Protein AF-A0A2U1WTH3-F1 (afdb_monomer)

Foldseek 3Di:
DPLVVVLVVVLVVLCVVPNPCSLVVLVVQLVVCVVVVNVVSNVSSVVSSVVNVVVVVVVVPDPDDDDD

Structure (mmCIF, N/CA/C/O backbone):
data_AF-A0A2U1WTH3-F1
#
_entry.id   AF-A0A2U1WTH3-F1
#
loop_
_atom_site.group_PDB
_atom_site.id
_atom_site.type_symbol
_atom_site.label_atom_id
_atom_site.label_alt_id
_atom_site.label_comp_id
_atom_site.label_asym_id
_atom_site.label_entity_id
_atom_site.label_seq_id
_atom_site.pdbx_PDB_ins_code
_atom_site.Cartn_x
_atom_site.Cartn_y
_atom_site.Cartn_z
_atom_site.occupancy
_atom_site.B_iso_or_equiv
_atom_site.auth_seq_id
_atom_site.auth_comp_id
_atom_site.auth_asym_id
_atom_site.auth_atom_id
_atom_site.pdbx_PDB_model_num
ATOM 1 N N . MET A 1 1 ? 12.220 10.328 12.394 1.00 48.56 1 MET A N 1
ATOM 2 C CA . MET A 1 1 ? 12.829 9.668 11.210 1.00 48.56 1 MET A CA 1
ATOM 3 C C . MET A 1 1 ? 12.555 8.156 11.078 1.00 48.56 1 MET A C 1
ATOM 5 O O . MET A 1 1 ? 12.841 7.616 10.021 1.00 48.56 1 MET A O 1
ATOM 9 N N . ARG A 1 2 ? 11.940 7.451 12.050 1.00 55.81 2 ARG A N 1
ATOM 10 C CA . ARG A 1 2 ? 11.706 5.987 11.952 1.00 55.81 2 ARG A CA 1
ATOM 11 C C . ARG A 1 2 ? 10.589 5.548 10.980 1.00 55.81 2 ARG A C 1
ATOM 13 O O . ARG A 1 2 ? 10.697 4.478 10.397 1.00 55.81 2 ARG A O 1
ATOM 20 N N . LYS A 1 3 ? 9.559 6.377 10.752 1.00 61.62 3 LYS A N 1
ATOM 21 C CA . LYS A 1 3 ? 8.386 6.021 9.918 1.00 61.62 3 LYS A CA 1
ATOM 22 C C . LYS A 1 3 ? 8.732 5.771 8.441 1.00 61.62 3 LYS A C 1
ATOM 24 O O . LYS A 1 3 ? 8.237 4.825 7.840 1.00 61.62 3 LYS A O 1
ATOM 29 N N . ARG A 1 4 ? 9.656 6.561 7.878 1.00 65.00 4 ARG A N 1
ATOM 30 C CA . ARG A 1 4 ? 10.082 6.440 6.473 1.00 65.00 4 ARG A CA 1
ATOM 31 C C . ARG A 1 4 ? 10.771 5.105 6.176 1.00 65.00 4 ARG A C 1
ATOM 33 O O . ARG A 1 4 ? 10.462 4.488 5.170 1.00 65.00 4 ARG A O 1
ATOM 40 N N . HIS A 1 5 ? 11.648 4.623 7.055 1.00 70.00 5 HIS A N 1
ATOM 41 C CA . HIS A 1 5 ? 12.332 3.341 6.836 1.00 70.00 5 HIS A CA 1
ATOM 42 C C . HIS A 1 5 ? 11.361 2.152 6.827 1.00 70.00 5 HIS A C 1
ATOM 44 O O . HIS A 1 5 ? 11.533 1.229 6.036 1.00 70.00 5 HIS A O 1
ATOM 50 N N . HIS A 1 6 ? 10.316 2.198 7.658 1.00 73.56 6 HIS A N 1
ATOM 51 C CA . HIS A 1 6 ? 9.306 1.144 7.713 1.00 73.56 6 HIS A CA 1
ATOM 52 C C . HIS A 1 6 ? 8.455 1.091 6.433 1.00 73.56 6 HIS A C 1
ATOM 54 O O . HIS A 1 6 ? 8.290 0.020 5.856 1.00 73.56 6 HIS A O 1
ATOM 60 N N . LEU A 1 7 ? 8.022 2.251 5.922 1.00 77.81 7 LEU A N 1
ATOM 61 C CA . LEU A 1 7 ? 7.304 2.353 4.643 1.00 77.81 7 LEU A CA 1
ATOM 62 C C . LEU A 1 7 ? 8.113 1.765 3.480 1.00 77.81 7 LEU A C 1
ATOM 64 O O . LEU A 1 7 ? 7.576 1.039 2.648 1.00 77.81 7 LEU A O 1
ATOM 68 N N . TRP A 1 8 ? 9.421 2.029 3.441 1.00 76.31 8 TRP A N 1
ATOM 69 C CA . TRP A 1 8 ? 10.301 1.502 2.397 1.00 76.31 8 TRP A CA 1
ATOM 70 C C . TRP A 1 8 ? 10.512 -0.012 2.496 1.00 76.31 8 TRP A C 1
ATOM 72 O O . TRP A 1 8 ? 10.620 -0.666 1.458 1.00 76.31 8 TRP A O 1
ATOM 82 N N . ALA A 1 9 ? 10.529 -0.573 3.708 1.00 84.88 9 ALA A N 1
ATOM 83 C CA . ALA A 1 9 ? 10.602 -2.017 3.917 1.00 84.88 9 ALA A CA 1
ATOM 84 C C . ALA A 1 9 ? 9.320 -2.720 3.444 1.00 84.88 9 ALA A C 1
ATOM 86 O O . ALA A 1 9 ? 9.398 -3.694 2.697 1.00 84.88 9 ALA A O 1
ATOM 87 N N . VAL A 1 10 ? 8.148 -2.185 3.802 1.00 82.75 10 VAL A N 1
ATOM 88 C CA . VAL A 1 10 ? 6.847 -2.715 3.359 1.00 82.75 10 VAL A CA 1
ATOM 89 C C . VAL A 1 10 ? 6.700 -2.588 1.841 1.00 82.75 10 VAL A C 1
ATOM 91 O O . VAL A 1 10 ? 6.379 -3.566 1.171 1.00 82.75 10 VAL A O 1
ATOM 94 N N . ALA A 1 11 ? 7.035 -1.430 1.268 1.00 81.62 11 ALA A N 1
ATOM 95 C CA . ALA A 1 11 ? 7.048 -1.230 -0.180 1.00 81.62 11 ALA A CA 1
ATOM 96 C C . ALA A 1 11 ? 7.993 -2.217 -0.892 1.00 81.62 11 ALA A C 1
ATOM 98 O O . ALA A 1 11 ? 7.632 -2.795 -1.913 1.00 81.62 11 ALA A O 1
ATOM 99 N N . GLY A 1 12 ? 9.193 -2.444 -0.345 1.00 80.81 12 GLY A N 1
ATOM 100 C CA . GLY A 1 12 ? 10.146 -3.427 -0.866 1.00 80.81 12 GLY A CA 1
ATOM 101 C C . GLY A 1 12 ? 9.608 -4.859 -0.830 1.00 80.81 12 GLY A C 1
ATOM 102 O O . GLY A 1 12 ? 9.758 -5.588 -1.808 1.00 80.81 12 GLY A O 1
ATOM 103 N N . LEU A 1 13 ? 8.916 -5.236 0.249 1.00 85.62 13 LEU A N 1
ATOM 104 C CA . LEU A 1 13 ? 8.262 -6.539 0.377 1.00 85.62 13 LEU A CA 1
ATOM 105 C C . LEU A 1 13 ? 7.154 -6.720 -0.673 1.00 85.62 13 LEU A C 1
ATOM 107 O O . LEU A 1 13 ? 7.094 -7.760 -1.331 1.00 85.62 13 LEU A O 1
ATOM 111 N N . LEU A 1 14 ? 6.300 -5.706 -0.868 1.00 83.56 14 LEU A N 1
ATOM 112 C CA . LEU A 1 14 ? 5.243 -5.765 -1.881 1.00 83.56 14 LEU A CA 1
ATOM 113 C C . LEU A 1 14 ? 5.813 -5.859 -3.295 1.00 83.56 14 LEU A C 1
ATOM 115 O O . LEU A 1 14 ? 5.296 -6.635 -4.092 1.00 83.56 14 LEU A O 1
ATOM 119 N N . VAL A 1 15 ? 6.882 -5.123 -3.605 1.00 85.62 15 VAL A N 1
ATOM 120 C CA . VAL A 1 15 ? 7.555 -5.225 -4.909 1.00 85.62 15 VAL A CA 1
ATOM 121 C C . VAL A 1 15 ? 8.164 -6.611 -5.104 1.00 85.62 15 VAL A C 1
ATOM 123 O O . VAL A 1 15 ? 8.004 -7.188 -6.173 1.00 85.62 15 VAL A O 1
ATOM 126 N N . GLY A 1 16 ? 8.794 -7.189 -4.079 1.00 85.94 16 GLY A N 1
ATOM 127 C CA . GLY A 1 16 ? 9.344 -8.545 -4.163 1.00 85.94 16 GLY A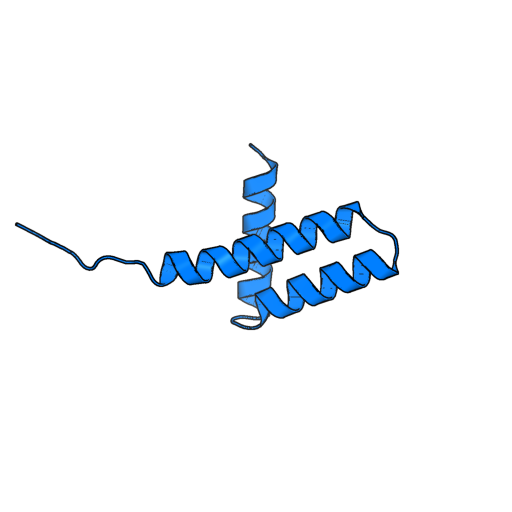 CA 1
ATOM 128 C C . GLY A 1 16 ? 8.278 -9.622 -4.395 1.00 85.94 16 GLY A C 1
ATOM 129 O O . GLY A 1 16 ? 8.534 -10.595 -5.097 1.00 85.94 16 GLY A O 1
ATOM 130 N N . ARG A 1 17 ? 7.072 -9.440 -3.842 1.00 86.75 17 ARG A N 1
ATOM 131 C CA . ARG A 1 17 ? 5.967 -10.405 -3.957 1.00 86.75 17 ARG A CA 1
ATOM 132 C C . ARG A 1 17 ? 5.100 -10.215 -5.204 1.00 86.75 17 ARG A C 1
ATOM 134 O O . ARG A 1 17 ? 4.665 -11.200 -5.789 1.00 86.75 17 ARG A O 1
ATOM 141 N N . TYR A 1 18 ? 4.811 -8.970 -5.576 1.00 85.56 18 TYR A N 1
ATOM 142 C CA . TYR A 1 18 ? 3.823 -8.619 -6.604 1.00 85.56 18 TYR A CA 1
ATOM 143 C C . TYR A 1 18 ? 4.423 -7.902 -7.824 1.00 85.56 18 TYR A C 1
ATOM 145 O O . TYR A 1 18 ? 3.705 -7.620 -8.784 1.00 85.56 18 TYR A O 1
ATOM 153 N N . GLY A 1 19 ? 5.721 -7.584 -7.814 1.00 84.75 19 GLY A N 1
ATOM 154 C CA . GLY A 1 19 ? 6.400 -6.908 -8.918 1.00 84.75 19 GLY A CA 1
ATOM 155 C C . GLY A 1 19 ? 5.724 -5.587 -9.295 1.00 84.75 19 GLY A C 1
ATOM 156 O O . GLY A 1 19 ? 5.454 -4.740 -8.443 1.00 84.75 19 GLY A O 1
ATOM 157 N N . GLY A 1 20 ? 5.404 -5.423 -10.581 1.00 83.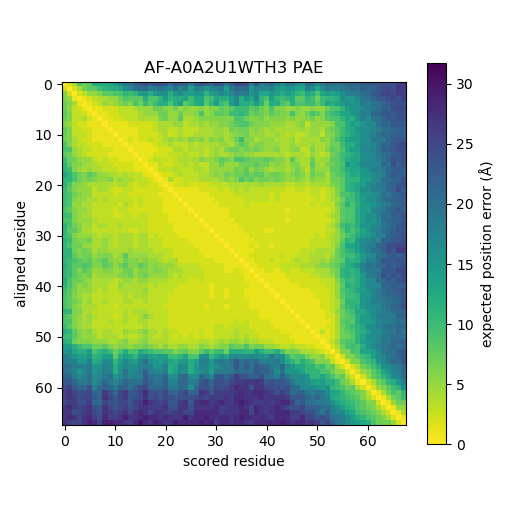25 20 GLY A N 1
ATO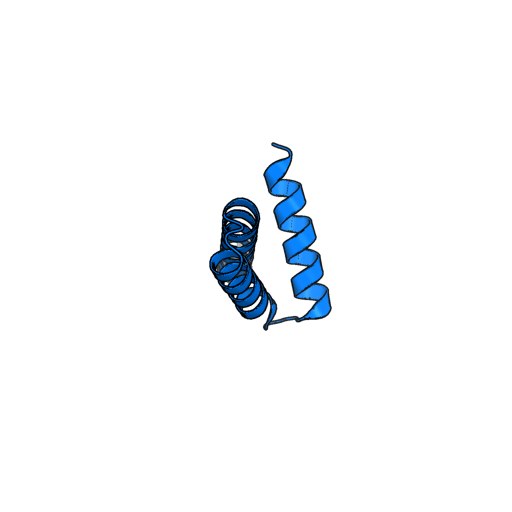M 158 C CA . GLY A 1 20 ? 4.740 -4.225 -11.111 1.00 83.25 20 GLY A CA 1
ATOM 159 C C . GLY A 1 20 ? 3.308 -3.995 -10.609 1.00 83.25 20 GLY A C 1
ATOM 160 O O . GLY A 1 20 ? 2.797 -2.887 -10.751 1.00 83.25 20 GLY A O 1
ATOM 161 N N . ALA A 1 21 ? 2.669 -4.998 -9.995 1.00 86.75 21 ALA A N 1
ATOM 162 C CA . ALA A 1 21 ? 1.330 -4.874 -9.414 1.00 86.75 21 ALA A CA 1
ATOM 163 C C . ALA A 1 21 ? 1.340 -4.386 -7.951 1.00 86.75 21 ALA A C 1
ATOM 165 O O . ALA A 1 21 ? 0.279 -4.134 -7.382 1.00 86.75 21 ALA A O 1
ATOM 166 N N . ALA A 1 22 ? 2.520 -4.221 -7.340 1.00 85.44 22 ALA A N 1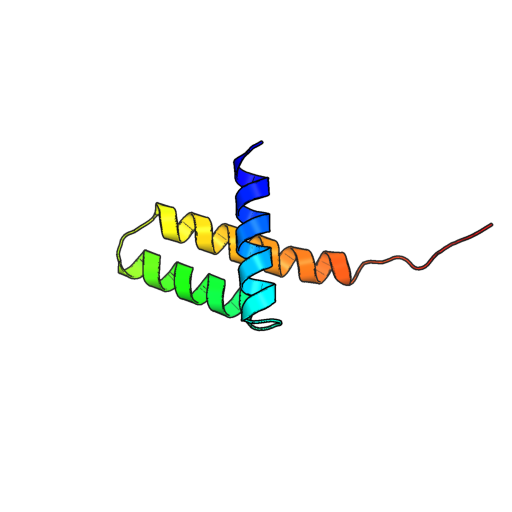
ATOM 167 C CA . ALA A 1 22 ? 2.679 -3.718 -5.976 1.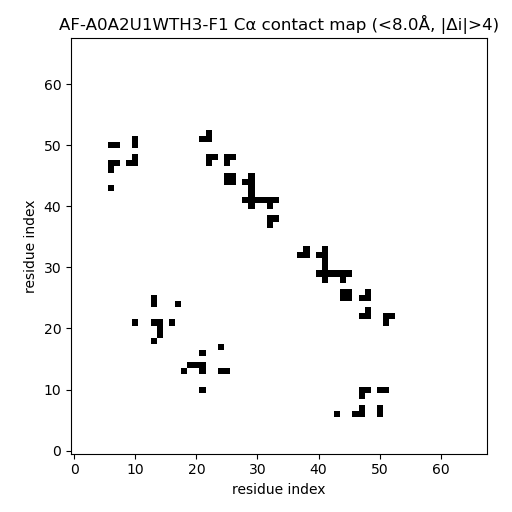00 85.44 22 ALA A CA 1
ATOM 168 C C . ALA A 1 22 ? 1.893 -2.423 -5.660 1.00 85.44 22 ALA A C 1
ATOM 170 O O . ALA A 1 22 ? 1.230 -2.402 -4.622 1.00 85.44 22 ALA A O 1
ATOM 171 N N . PRO A 1 23 ? 1.899 -1.365 -6.503 1.00 86.00 23 PRO A N 1
ATOM 172 C CA . PRO A 1 23 ? 1.119 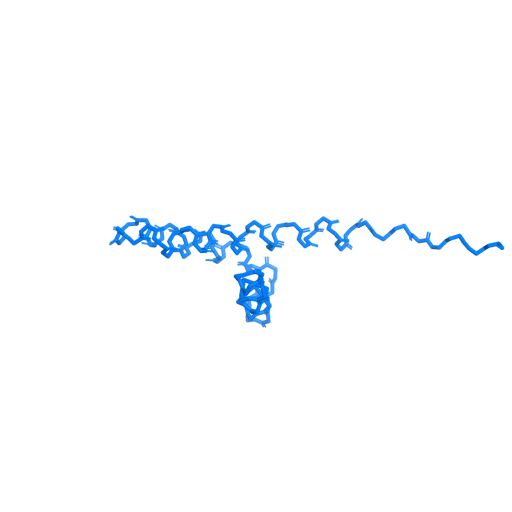-0.156 -6.221 1.00 86.00 23 PRO A CA 1
ATOM 173 C C . PRO A 1 23 ? -0.393 -0.418 -6.217 1.00 86.00 23 PRO A C 1
ATOM 175 O O . PRO A 1 23 ? -1.079 0.009 -5.294 1.00 86.00 23 PRO A O 1
ATOM 178 N N . ALA A 1 24 ? -0.902 -1.203 -7.171 1.00 88.12 24 ALA A N 1
ATOM 179 C CA . ALA A 1 24 ? -2.322 -1.553 -7.227 1.00 88.12 24 ALA A CA 1
ATOM 180 C C . ALA A 1 24 ? -2.768 -2.382 -6.008 1.00 88.12 24 ALA A C 1
ATOM 182 O O . ALA A 1 24 ? -3.900 -2.247 -5.544 1.00 88.12 24 ALA A O 1
ATOM 183 N N . GLN A 1 25 ? -1.879 -3.221 -5.462 1.00 90.94 25 GLN A N 1
ATOM 184 C CA . GLN A 1 25 ? -2.151 -3.958 -4.227 1.00 90.94 25 GLN A CA 1
ATOM 185 C C . GLN A 1 25 ? -2.139 -3.060 -2.989 1.00 90.94 25 GLN A C 1
ATOM 187 O O . GLN A 1 25 ? -3.026 -3.188 -2.151 1.00 90.94 25 GLN A O 1
ATOM 192 N N . ALA A 1 26 ? -1.202 -2.115 -2.885 1.00 89.62 26 ALA A N 1
ATOM 193 C CA . ALA A 1 26 ? -1.216 -1.134 -1.799 1.00 89.62 26 ALA A CA 1
ATOM 194 C C . ALA A 1 26 ? -2.517 -0.305 -1.803 1.00 89.62 26 ALA A C 1
ATOM 196 O O . ALA A 1 26 ? -3.146 -0.142 -0.762 1.00 89.62 26 ALA A O 1
ATOM 197 N N . GLU A 1 27 ? -2.989 0.125 -2.977 1.00 90.38 27 GLU A N 1
ATOM 198 C CA . GLU A 1 27 ? -4.277 0.822 -3.131 1.00 90.38 27 GLU A CA 1
ATOM 199 C C . GLU A 1 27 ? -5.490 -0.066 -2.790 1.00 90.38 27 GLU A C 1
ATOM 201 O O . GLU A 1 27 ? -6.504 0.415 -2.280 1.00 90.38 27 GLU A O 1
ATOM 206 N N . ALA A 1 28 ? -5.420 -1.370 -3.071 1.00 91.75 28 ALA A N 1
ATOM 207 C CA . ALA A 1 28 ? -6.465 -2.314 -2.682 1.00 91.75 28 ALA A CA 1
ATOM 208 C C . ALA A 1 28 ? -6.542 -2.478 -1.156 1.00 91.75 28 ALA A C 1
ATOM 210 O O . ALA A 1 28 ? -7.643 -2.461 -0.606 1.00 91.75 28 ALA A O 1
ATOM 211 N N . TYR A 1 29 ? -5.396 -2.569 -0.474 1.00 90.12 29 TYR A N 1
ATOM 212 C CA . TYR A 1 29 ? -5.347 -2.630 0.988 1.00 90.12 29 TYR A CA 1
ATOM 213 C C . TYR A 1 29 ? -5.797 -1.326 1.647 1.00 90.12 29 TYR A C 1
ATOM 215 O O . TYR A 1 29 ? -6.521 -1.383 2.636 1.00 90.12 29 TYR A O 1
ATOM 223 N N . ALA A 1 30 ? -5.462 -0.170 1.066 1.00 90.50 30 ALA A N 1
ATOM 224 C CA . ALA A 1 30 ? -5.967 1.122 1.528 1.00 90.50 30 ALA A CA 1
ATOM 225 C C . ALA A 1 30 ? -7.507 1.154 1.506 1.00 90.50 30 ALA A C 1
ATOM 227 O O . ALA A 1 30 ? -8.138 1.430 2.522 1.00 90.50 30 ALA A O 1
ATOM 228 N N . ARG A 1 31 ? -8.122 0.774 0.378 1.00 91.00 31 ARG A N 1
ATOM 229 C CA . ARG A 1 31 ? -9.590 0.721 0.245 1.00 91.00 31 ARG A CA 1
ATOM 230 C C . ARG A 1 31 ? -10.250 -0.321 1.142 1.00 91.00 31 ARG A C 1
ATOM 232 O O . ARG A 1 31 ? -11.417 -0.171 1.482 1.00 91.00 31 ARG A O 1
ATOM 239 N N . GLN A 1 32 ? -9.553 -1.406 1.467 1.00 92.75 32 GLN A N 1
ATOM 240 C CA . GLN A 1 32 ? -10.069 -2.395 2.408 1.00 92.75 32 GLN A CA 1
ATOM 241 C C . GLN A 1 32 ? -10.070 -1.831 3.833 1.00 92.75 32 GLN A C 1
ATOM 243 O O . GLN A 1 32 ? -11.102 -1.884 4.488 1.00 92.75 32 GLN A O 1
ATOM 248 N N . ALA A 1 33 ? -8.970 -1.202 4.256 1.00 91.50 33 ALA A N 1
ATOM 249 C CA . ALA A 1 33 ? -8.873 -0.544 5.557 1.00 91.50 33 ALA A CA 1
ATOM 250 C C . ALA A 1 33 ? -9.923 0.567 5.734 1.00 91.50 33 ALA A C 1
ATOM 252 O O . ALA A 1 33 ? -10.550 0.652 6.783 1.00 91.50 33 ALA A O 1
ATOM 253 N N . GLU A 1 34 ? -10.191 1.348 4.683 1.00 91.94 34 GLU A N 1
ATOM 254 C CA . GLU A 1 34 ? -11.266 2.350 4.676 1.00 91.94 34 GLU A CA 1
ATOM 255 C C . GLU A 1 34 ? -12.648 1.722 4.938 1.00 91.94 34 GLU A C 1
ATOM 257 O O . GLU A 1 34 ? -13.426 2.241 5.735 1.00 91.94 34 GLU A O 1
ATOM 262 N N . ARG A 1 35 ? -12.959 0.575 4.315 1.00 93.25 35 ARG A N 1
ATOM 263 C CA . ARG A 1 35 ? -14.229 -0.138 4.560 1.00 93.25 35 ARG A CA 1
ATOM 264 C C . ARG A 1 35 ? -14.320 -0.716 5.965 1.00 93.25 35 ARG A C 1
ATOM 266 O O . ARG A 1 35 ? -15.416 -0.782 6.514 1.00 93.25 35 ARG A O 1
ATOM 273 N N . ASP A 1 36 ? -13.188 -1.145 6.507 1.00 92.56 36 ASP A N 1
ATOM 274 C CA . ASP A 1 36 ? -13.096 -1.708 7.851 1.00 92.56 36 ASP A CA 1
ATOM 275 C C . ASP A 1 36 ? -13.096 -0.607 8.935 1.00 92.56 36 ASP A C 1
ATOM 277 O O . ASP A 1 36 ? -13.211 -0.912 10.121 1.00 92.56 36 ASP A O 1
ATOM 281 N N . GLY A 1 37 ? -13.024 0.672 8.535 1.00 94.12 37 GLY A N 1
ATOM 282 C CA . GLY A 1 37 ? -12.975 1.826 9.436 1.00 94.12 37 GLY A CA 1
ATOM 283 C C . GLY A 1 37 ? -11.622 2.007 10.129 1.00 94.12 37 GLY A C 1
ATOM 284 O O . GLY A 1 37 ? -11.554 2.651 11.173 1.00 94.12 37 GLY A O 1
ATOM 285 N N . ASP A 1 38 ? -10.555 1.418 9.583 1.00 92.75 38 ASP A N 1
ATOM 286 C CA . ASP A 1 38 ? -9.191 1.530 10.103 1.00 92.75 38 ASP A CA 1
ATOM 287 C C . ASP A 1 38 ? -8.443 2.659 9.377 1.00 92.75 38 ASP A C 1
ATOM 289 O O . ASP A 1 38 ? -7.722 2.452 8.392 1.00 92.75 38 ASP A O 1
ATOM 293 N N . ASP A 1 39 ? -8.651 3.882 9.867 1.00 90.00 39 ASP A N 1
ATOM 294 C CA . ASP A 1 39 ? -8.063 5.101 9.304 1.00 90.00 39 ASP A CA 1
ATOM 295 C C . ASP A 1 39 ? -6.524 5.097 9.362 1.00 90.00 39 ASP A C 1
ATOM 297 O O . ASP A 1 39 ? -5.859 5.618 8.458 1.00 90.00 39 ASP A O 1
ATOM 301 N N . ASP A 1 40 ? -5.944 4.473 10.393 1.00 86.94 40 ASP A N 1
ATOM 302 C CA . ASP A 1 40 ? -4.494 4.360 10.563 1.00 86.94 40 ASP A CA 1
ATOM 303 C C . ASP A 1 40 ? -3.894 3.434 9.497 1.00 86.94 40 ASP A C 1
ATOM 305 O O . ASP A 1 40 ? -2.904 3.780 8.838 1.00 86.94 40 ASP A O 1
ATOM 309 N N . ALA A 1 41 ? -4.507 2.267 9.278 1.00 85.44 41 ALA A N 1
ATOM 310 C CA . ALA A 1 41 ? -4.089 1.354 8.223 1.00 85.44 41 ALA A CA 1
ATOM 311 C C . ALA A 1 41 ? -4.309 1.964 6.831 1.00 85.44 41 ALA A C 1
ATOM 313 O O . ALA A 1 41 ? -3.430 1.844 5.970 1.00 85.44 41 ALA A O 1
ATOM 314 N N . HIS A 1 42 ? -5.427 2.663 6.611 1.00 89.44 42 HIS A N 1
ATOM 315 C CA . HIS A 1 42 ? -5.693 3.373 5.362 1.00 89.44 42 HIS A CA 1
ATOM 316 C C . HIS A 1 42 ? -4.582 4.389 5.050 1.00 89.44 42 HIS A C 1
ATOM 318 O O . HIS A 1 42 ? -4.015 4.351 3.953 1.00 89.44 42 HIS A O 1
ATOM 324 N N . ALA A 1 43 ? -4.198 5.228 6.019 1.00 88.69 43 ALA A N 1
ATOM 325 C CA . ALA A 1 43 ? -3.126 6.209 5.853 1.00 88.69 43 ALA A CA 1
ATOM 326 C C . ALA A 1 43 ? -1.773 5.553 5.519 1.00 88.69 43 ALA A C 1
ATOM 328 O O . ALA A 1 43 ? -1.073 6.002 4.609 1.00 88.69 43 ALA A O 1
ATOM 329 N N . ILE A 1 44 ? -1.421 4.452 6.196 1.00 88.19 44 ILE A N 1
ATOM 330 C CA . ILE A 1 44 ? -0.171 3.717 5.938 1.00 88.19 44 ILE A CA 1
ATOM 331 C C . ILE A 1 44 ? -0.142 3.161 4.511 1.00 88.19 44 ILE A C 1
ATOM 333 O O . ILE A 1 44 ? 0.859 3.315 3.809 1.00 88.19 44 ILE A O 1
ATOM 337 N N . TRP A 1 45 ? -1.219 2.515 4.062 1.00 89.25 45 TRP A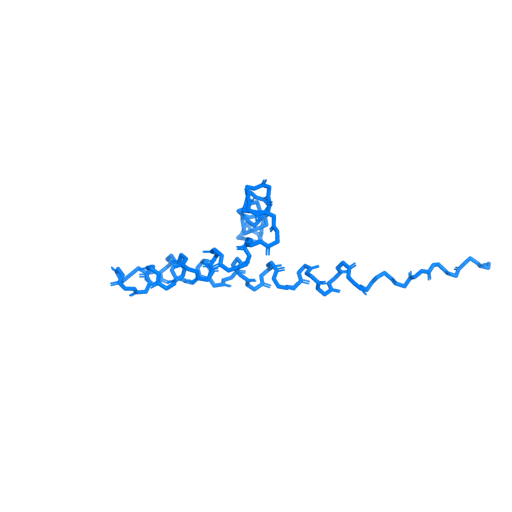 N 1
ATOM 338 C CA . TRP A 1 45 ? -1.274 1.933 2.720 1.00 89.25 45 TRP A CA 1
ATOM 339 C C . TRP A 1 45 ? -1.268 2.994 1.617 1.00 89.25 45 TRP A C 1
ATOM 341 O O . TRP A 1 45 ? -0.649 2.779 0.572 1.00 89.25 45 TRP A O 1
ATOM 351 N N . ASN A 1 46 ? -1.872 4.155 1.873 1.00 87.81 46 ASN A N 1
ATOM 352 C CA . ASN A 1 46 ? -1.830 5.307 0.976 1.00 87.81 46 ASN A CA 1
ATOM 353 C C . ASN A 1 46 ? -0.398 5.871 0.849 1.00 87.81 46 ASN A C 1
ATOM 355 O O . ASN A 1 46 ? 0.111 6.046 -0.261 1.00 87.81 46 ASN A O 1
ATOM 359 N N . ASP A 1 47 ? 0.318 6.015 1.970 1.00 87.25 47 ASP A N 1
ATOM 360 C CA . ASP A 1 47 ? 1.735 6.405 1.985 1.00 87.25 47 ASP A CA 1
ATOM 361 C C . ASP A 1 47 ? 2.635 5.383 1.258 1.00 87.25 47 ASP A C 1
ATOM 363 O O . ASP A 1 47 ? 3.563 5.761 0.532 1.00 87.25 47 ASP A O 1
ATOM 367 N N . VAL A 1 48 ? 2.369 4.077 1.414 1.00 86.25 48 VAL A N 1
ATOM 368 C CA . VAL A 1 48 ? 3.085 3.004 0.695 1.00 86.25 48 VAL A CA 1
ATOM 369 C C . VAL A 1 48 ? 2.836 3.099 -0.810 1.00 86.25 48 VAL A C 1
ATOM 371 O O . VAL A 1 48 ? 3.794 3.025 -1.584 1.00 86.25 48 VAL A O 1
ATOM 374 N N . ALA A 1 49 ? 1.587 3.295 -1.241 1.00 86.75 49 ALA A N 1
ATOM 375 C CA . ALA A 1 49 ? 1.246 3.477 -2.650 1.00 86.75 49 ALA A CA 1
ATOM 376 C C . ALA A 1 49 ? 1.958 4.707 -3.237 1.00 86.75 49 ALA A C 1
ATOM 378 O O . ALA A 1 49 ? 2.604 4.607 -4.283 1.00 86.75 49 ALA A O 1
ATOM 379 N N . GLY A 1 50 ? 1.945 5.837 -2.521 1.00 84.19 50 GLY A N 1
ATOM 380 C CA . GLY A 1 50 ? 2.677 7.046 -2.902 1.00 84.19 50 GLY A CA 1
ATOM 381 C C . GLY A 1 50 ? 4.186 6.812 -3.047 1.00 84.19 50 GLY A C 1
ATOM 382 O O . GLY A 1 50 ? 4.793 7.238 -4.032 1.00 84.19 50 GLY A O 1
ATOM 383 N N . ALA A 1 51 ? 4.803 6.070 -2.122 1.00 83.44 51 ALA A N 1
ATOM 384 C CA . ALA A 1 51 ? 6.224 5.723 -2.195 1.00 83.44 51 ALA A CA 1
ATOM 385 C C . ALA A 1 51 ? 6.556 4.797 -3.382 1.00 83.44 51 ALA A C 1
ATOM 387 O O . ALA A 1 51 ? 7.616 4.934 -4.000 1.00 83.44 51 ALA A O 1
ATOM 388 N N . LEU A 1 52 ? 5.657 3.868 -3.721 1.00 80.56 52 LEU A N 1
ATOM 389 C CA . LEU A 1 52 ? 5.797 2.974 -4.874 1.00 80.56 52 LEU A CA 1
ATOM 390 C C . LEU A 1 52 ? 5.656 3.724 -6.204 1.00 80.56 52 LEU A C 1
ATOM 392 O O . LEU A 1 52 ? 6.444 3.487 -7.122 1.00 80.56 52 LEU A O 1
ATOM 396 N N . HIS A 1 53 ? 4.721 4.672 -6.293 1.00 80.25 53 HIS A N 1
ATOM 397 C CA . HIS A 1 53 ? 4.570 5.542 -7.463 1.00 80.25 53 HIS A CA 1
ATOM 398 C C . HIS A 1 53 ? 5.766 6.487 -7.632 1.00 80.25 53 HIS A C 1
ATOM 400 O O . HIS A 1 53 ? 6.292 6.609 -8.738 1.00 80.25 53 HIS A O 1
ATOM 406 N N . GLY A 1 54 ? 6.266 7.080 -6.542 1.00 68.00 54 GLY A N 1
ATOM 407 C CA . GLY A 1 54 ? 7.442 7.960 -6.560 1.00 68.00 54 GLY A CA 1
ATOM 408 C C . GLY A 1 54 ? 8.754 7.250 -6.922 1.00 68.00 54 GLY A C 1
ATOM 409 O O . GLY A 1 54 ? 9.624 7.836 -7.568 1.00 68.00 54 GLY A O 1
ATOM 410 N N . LYS A 1 55 ? 8.899 5.960 -6.582 1.00 57.88 55 LYS A N 1
ATOM 411 C CA . LYS A 1 55 ? 10.025 5.136 -7.061 1.00 57.88 55 LYS A CA 1
ATOM 412 C C . LYS A 1 55 ? 10.015 4.966 -8.578 1.00 57.88 55 LYS A C 1
ATOM 414 O O . LYS A 1 55 ? 11.083 4.925 -9.181 1.00 57.88 55 LYS A O 1
ATOM 419 N N . ARG A 1 56 ? 8.835 4.885 -9.201 1.00 53.22 56 ARG A N 1
ATOM 420 C CA . ARG A 1 56 ? 8.711 4.684 -10.651 1.00 53.22 56 ARG A CA 1
ATOM 421 C C . ARG A 1 56 ? 9.211 5.893 -11.446 1.00 53.22 56 ARG A C 1
ATOM 423 O O . ARG A 1 56 ? 9.777 5.711 -12.516 1.00 53.22 56 ARG A O 1
ATOM 430 N N . THR A 1 57 ? 9.074 7.103 -10.906 1.00 47.97 57 THR A N 1
ATOM 431 C CA . THR A 1 57 ? 9.652 8.330 -11.478 1.00 47.97 57 THR A CA 1
ATOM 432 C C . THR A 1 57 ? 11.141 8.486 -11.169 1.00 47.97 57 THR A C 1
ATOM 434 O O . THR A 1 57 ? 11.893 8.874 -12.057 1.00 47.97 57 THR A O 1
ATOM 437 N N . ALA A 1 58 ? 11.606 8.122 -9.967 1.00 50.22 58 ALA A N 1
ATOM 438 C CA . ALA A 1 58 ? 13.034 8.179 -9.630 1.00 50.22 58 ALA A CA 1
ATOM 439 C C . ALA A 1 58 ? 13.883 7.171 -10.432 1.00 50.22 58 ALA A C 1
ATOM 441 O O . ALA A 1 58 ? 14.983 7.498 -10.865 1.00 50.22 58 ALA A O 1
ATOM 442 N N . SER A 1 59 ? 13.360 5.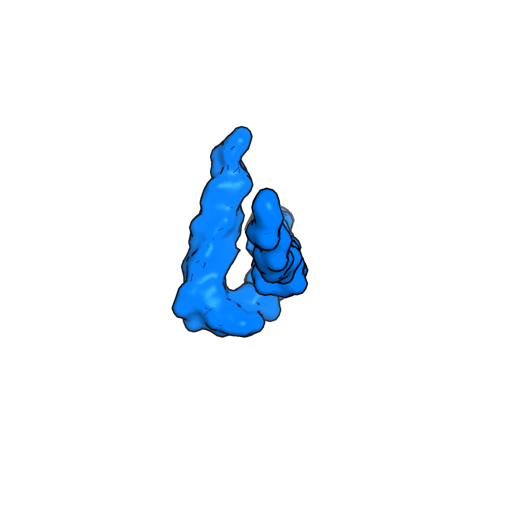970 -10.705 1.00 50.66 59 SER A N 1
ATOM 443 C CA . SER A 1 59 ? 14.029 4.984 -11.567 1.00 50.66 59 SER A CA 1
ATOM 444 C C . SER A 1 59 ? 14.001 5.339 -13.061 1.00 50.66 59 SER A C 1
ATOM 446 O O . SER A 1 59 ? 14.716 4.707 -13.830 1.00 50.66 59 SER A O 1
ATOM 448 N N . ASN A 1 60 ? 13.228 6.351 -13.474 1.00 43.97 60 ASN A N 1
ATOM 449 C CA . ASN A 1 60 ? 13.177 6.850 -14.854 1.00 43.97 60 ASN A CA 1
ATOM 450 C C . ASN A 1 60 ? 13.908 8.199 -15.038 1.00 43.97 60 ASN A C 1
ATOM 452 O O . ASN A 1 60 ? 13.881 8.764 -16.127 1.00 43.97 60 ASN A O 1
ATOM 456 N N . HIS A 1 61 ? 14.560 8.713 -13.987 1.00 38.50 61 HIS A N 1
ATOM 457 C CA . HIS A 1 61 ? 15.410 9.906 -14.019 1.00 38.50 61 HIS A CA 1
ATOM 458 C C . HIS A 1 61 ? 16.844 9.533 -13.607 1.00 38.50 61 HIS A C 1
ATOM 460 O O . HIS A 1 61 ? 17.396 10.048 -12.636 1.00 38.50 61 HIS A O 1
ATOM 466 N N . ALA A 1 62 ? 17.456 8.612 -14.350 1.00 45.25 62 ALA A N 1
ATOM 467 C CA . ALA A 1 62 ? 18.907 8.584 -14.457 1.00 45.25 62 ALA A CA 1
ATOM 468 C C . ALA A 1 62 ? 19.288 9.548 -15.593 1.00 45.25 62 ALA A C 1
ATOM 470 O O . ALA A 1 62 ? 19.065 9.195 -16.753 1.00 45.25 62 ALA A O 1
ATOM 471 N N . PRO A 1 63 ? 19.833 10.750 -15.324 1.00 45.84 63 PRO A N 1
ATOM 472 C CA . PRO A 1 63 ? 20.669 11.378 -16.323 1.00 45.84 63 PRO A CA 1
ATOM 473 C C . PRO A 1 63 ? 21.911 10.494 -16.438 1.00 45.84 63 PRO A C 1
ATOM 475 O O . PRO A 1 63 ? 22.681 10.312 -15.493 1.00 45.84 63 PRO A O 1
ATOM 478 N N . HIS A 1 6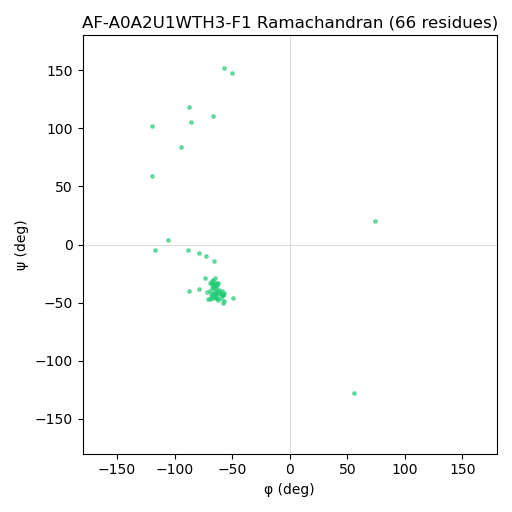4 ? 21.984 9.840 -17.591 1.00 49.44 64 HIS A N 1
ATOM 479 C CA . HIS A 1 64 ? 23.164 9.179 -18.114 1.00 49.44 64 HIS A CA 1
ATOM 480 C C . HIS A 1 64 ? 24.351 10.151 -18.055 1.00 49.44 64 HIS A C 1
ATOM 482 O O . HIS A 1 64 ? 24.152 11.360 -18.122 1.00 49.44 64 HIS A O 1
ATOM 488 N N . GLY A 1 65 ? 25.548 9.608 -17.852 1.00 49.34 65 GLY A N 1
ATOM 489 C CA . GLY A 1 65 ? 26.723 10.371 -17.458 1.00 49.34 65 GLY A CA 1
ATOM 490 C C . GLY A 1 65 ? 27.110 11.505 -18.400 1.00 49.34 65 GLY A C 1
ATOM 491 O O . GLY A 1 65 ? 26.956 11.399 -19.609 1.00 49.34 65 GLY A O 1
ATOM 492 N N . ASP A 1 66 ? 27.738 12.509 -17.805 1.00 44.19 66 ASP A N 1
ATOM 493 C CA . ASP A 1 66 ? 28.726 13.338 -18.471 1.00 44.19 66 ASP A CA 1
ATOM 494 C C . ASP A 1 66 ? 30.022 13.153 -17.681 1.00 44.19 66 ASP A C 1
ATOM 496 O O . ASP A 1 66 ? 30.169 13.610 -16.546 1.00 44.19 66 ASP A O 1
ATOM 500 N N . ALA A 1 67 ? 30.902 12.339 -18.256 1.00 50.88 67 ALA A N 1
ATOM 501 C CA . ALA A 1 67 ? 32.314 12.352 -17.943 1.00 50.88 67 ALA A CA 1
ATOM 502 C C . ALA A 1 67 ? 32.949 13.398 -18.864 1.00 50.88 67 ALA A C 1
ATOM 504 O O . ALA A 1 67 ? 32.886 13.232 -20.082 1.00 50.88 67 ALA A O 1
ATOM 505 N N . ASP A 1 68 ? 33.541 14.432 -18.273 1.00 48.84 68 ASP A N 1
ATOM 506 C CA . ASP A 1 68 ? 34.634 15.221 -18.851 1.00 48.84 68 ASP A CA 1
ATOM 507 C C . ASP A 1 68 ? 35.655 15.498 -17.738 1.00 48.84 68 ASP A C 1
ATOM 509 O O . ASP A 1 68 ? 35.230 15.957 -16.647 1.00 48.84 68 ASP A O 1
#

Mean predicted aligned error: 9.38 Å

Sequence (68 aa):
MRKRHHLWAVAGLLVGRYGGAAPAQAEAYARQAERDGDDDAHAIWNDVAGALHGKRTASNHAPHGDAD

Radius of gyration: 14.57 Å; Cα contacts (8 Å, |Δi|>4): 50; chains: 1; bounding box: 49×26×31 Å

Solvent-accessible surface area (backbone atoms only — not comparable to full-atom values): 3818 Å² total; per-residue (Å²): 126,70,69,64,59,52,43,52,51,53,41,48,51,38,34,76,75,46,47,91,48,26,40,63,49,26,50,49,52,15,57,48,24,53,75,72,68,34,63,68,55,19,51,52,25,47,53,31,23,51,52,49,55,52,46,59,54,57,75,70,61,70,81,74,84,85,88,130

pLDDT: mean 76.59, std 16.75, range [38.5, 94.12]

Secondary structure (DSSP, 8-state):
-HHHHHHHHHHHHHHHHHGGGHHHHHHHHHHHHHHHT-HHHHHHHHHHHHHHHHHHHHTT--------